Protein AF-A0A1U7W7D9-F1 (afdb_monomer_lite)

Structure (mmCIF, N/CA/C/O backbone):
data_AF-A0A1U7W7D9-F1
#
_entry.id   AF-A0A1U7W7D9-F1
#
loop_
_atom_site.group_PDB
_atom_site.id
_atom_site.type_symbol
_atom_site.label_atom_id
_atom_site.label_alt_id
_atom_site.label_comp_id
_atom_site.label_asym_id
_atom_site.label_entity_id
_atom_site.label_seq_id
_atom_site.pdbx_PDB_ins_code
_atom_site.Cartn_x
_atom_site.Cartn_y
_atom_site.Cartn_z
_atom_site.occupancy
_atom_site.B_iso_or_equiv
_atom_site.auth_seq_id
_atom_site.auth_comp_id
_atom_site.auth_asym_id
_atom_site.auth_atom_id
_atom_site.pdbx_PDB_model_num
ATOM 1 N N . MET A 1 1 ? -18.576 3.448 -9.626 1.00 42.53 1 MET A N 1
ATOM 2 C CA . MET A 1 1 ? -18.868 4.675 -8.847 1.00 42.53 1 MET A CA 1
ATOM 3 C C . MET A 1 1 ? -19.593 4.386 -7.529 1.00 42.53 1 MET A C 1
ATOM 5 O O . MET A 1 1 ? -19.191 4.972 -6.536 1.00 42.53 1 MET A O 1
ATOM 9 N N . GLN A 1 2 ? -20.548 3.443 -7.466 1.00 47.72 2 GLN A N 1
ATOM 10 C CA . GLN A 1 2 ? -21.276 3.081 -6.229 1.00 47.72 2 GLN A CA 1
ATOM 11 C C . GLN A 1 2 ? -20.383 2.668 -5.037 1.00 47.72 2 GLN A C 1
ATOM 13 O O . GLN A 1 2 ? -20.645 3.057 -3.903 1.00 47.72 2 GLN A O 1
ATOM 18 N N . ASN A 1 3 ? -19.287 1.940 -5.295 1.00 58.59 3 ASN A N 1
ATOM 19 C CA . ASN A 1 3 ? -18.393 1.440 -4.240 1.00 58.59 3 ASN A CA 1
ATOM 20 C C . ASN A 1 3 ? -17.726 2.547 -3.411 1.00 58.59 3 ASN A C 1
ATOM 22 O O . ASN A 1 3 ? -17.562 2.377 -2.210 1.00 58.59 3 ASN A O 1
ATOM 26 N N . LEU A 1 4 ? -17.363 3.683 -4.019 1.00 58.16 4 LEU A N 1
ATOM 27 C CA . LEU A 1 4 ? -16.705 4.771 -3.289 1.00 58.16 4 LEU A CA 1
ATOM 28 C C . LEU A 1 4 ? -17.681 5.460 -2.330 1.00 58.16 4 LEU A C 1
ATOM 30 O O . LEU A 1 4 ? -17.328 5.710 -1.186 1.00 58.16 4 LEU A O 1
ATOM 34 N N . TYR A 1 5 ? -18.911 5.725 -2.780 1.00 60.09 5 TYR A N 1
ATOM 35 C CA . TYR A 1 5 ? -19.933 6.377 -1.960 1.00 60.09 5 TYR A CA 1
ATOM 36 C C . TYR A 1 5 ? -20.383 5.489 -0.793 1.00 60.09 5 TYR A C 1
ATOM 38 O O . TYR A 1 5 ? -20.482 5.960 0.336 1.00 60.09 5 TYR A O 1
ATOM 46 N N . ASN A 1 6 ? -20.553 4.185 -1.034 1.00 62.88 6 ASN A N 1
ATOM 47 C CA . ASN A 1 6 ? -20.847 3.222 0.028 1.00 62.88 6 ASN A CA 1
ATOM 48 C C . ASN A 1 6 ? -19.711 3.144 1.058 1.00 62.88 6 ASN A C 1
ATOM 50 O O . ASN A 1 6 ? -19.979 3.024 2.247 1.00 62.88 6 ASN A O 1
ATOM 54 N N . MET A 1 7 ? -18.452 3.263 0.625 1.00 63.62 7 MET A N 1
ATOM 55 C CA . MET A 1 7 ? -17.310 3.288 1.541 1.00 63.62 7 MET A CA 1
ATOM 56 C C . MET A 1 7 ? -17.116 4.617 2.260 1.00 63.62 7 MET A C 1
ATOM 58 O O . MET A 1 7 ? -16.634 4.604 3.384 1.00 63.62 7 MET A O 1
ATOM 62 N N . LEU A 1 8 ? -17.501 5.746 1.660 1.00 65.50 8 LEU A N 1
ATOM 63 C CA . LEU A 1 8 ? -17.556 7.030 2.363 1.00 65.50 8 LEU A CA 1
ATOM 64 C C . LEU A 1 8 ? -18.658 7.014 3.430 1.00 65.50 8 LEU A C 1
ATOM 66 O O . LEU A 1 8 ? -18.406 7.402 4.561 1.00 65.50 8 LEU A O 1
ATOM 70 N N . LYS A 1 9 ? -19.831 6.448 3.137 1.00 64.62 9 LYS A N 1
ATOM 71 C CA . LYS A 1 9 ? -20.862 6.227 4.162 1.00 64.62 9 LYS A CA 1
ATOM 72 C C . LYS A 1 9 ? -20.414 5.251 5.250 1.00 64.62 9 LYS A C 1
ATOM 74 O O . LYS A 1 9 ? -20.585 5.533 6.426 1.00 64.62 9 LYS A O 1
ATOM 79 N N . ALA A 1 10 ? -19.766 4.144 4.883 1.00 62.69 10 ALA A N 1
ATOM 80 C CA . ALA A 1 10 ? -19.150 3.244 5.860 1.00 62.69 10 ALA A CA 1
ATOM 81 C C . ALA A 1 10 ? -18.011 3.926 6.644 1.00 62.69 10 ALA A C 1
ATOM 83 O O . ALA A 1 10 ? -17.723 3.549 7.771 1.00 62.69 10 ALA A O 1
ATOM 84 N N . SER A 1 11 ? -17.377 4.958 6.077 1.00 63.88 11 SER A N 1
ATOM 85 C CA . SER A 1 11 ? -16.353 5.752 6.759 1.00 63.88 11 SER A CA 1
ATOM 86 C C . SER A 1 11 ? -16.884 6.759 7.760 1.00 63.88 11 SER A C 1
ATOM 88 O O . SER A 1 11 ? -16.094 7.286 8.538 1.00 63.88 11 SER A O 1
ATOM 90 N N . GLU A 1 12 ? -18.181 7.043 7.724 1.00 69.06 12 GLU A N 1
ATOM 91 C CA . GLU A 1 12 ? -18.879 7.842 8.731 1.00 69.06 12 GLU A CA 1
ATOM 92 C C . GLU A 1 12 ? -19.364 6.959 9.890 1.00 69.06 12 GLU A C 1
ATOM 94 O O . GLU A 1 12 ? -19.770 7.482 10.922 1.00 69.06 12 GLU A O 1
ATOM 99 N N . GLN A 1 13 ? -19.278 5.628 9.757 1.00 77.38 13 GLN A N 1
ATOM 100 C CA . GLN A 1 13 ? -19.602 4.707 10.837 1.00 77.38 13 GLN A CA 1
ATOM 101 C C . GLN A 1 13 ? -18.585 4.852 11.973 1.00 77.38 13 GLN A C 1
ATOM 103 O O . GLN A 1 13 ? -17.369 4.728 11.772 1.00 77.38 13 GLN A O 1
ATOM 108 N N . GLU A 1 14 ? -19.104 5.107 13.171 1.00 83.94 14 GLU A N 1
ATOM 109 C CA . GLU A 1 14 ? -18.317 5.133 14.397 1.00 83.94 14 GLU A CA 1
ATOM 110 C C . GLU A 1 14 ? -17.575 3.807 14.589 1.00 83.94 14 GLU A C 1
ATOM 112 O O . GLU A 1 14 ? -18.055 2.737 14.208 1.00 83.94 14 GLU A O 1
ATOM 117 N N . ILE A 1 15 ? -16.384 3.873 15.182 1.00 86.56 15 ILE A N 1
ATOM 118 C CA . ILE A 1 15 ? -15.591 2.671 15.469 1.00 86.56 15 ILE A CA 1
ATOM 119 C C . ILE A 1 15 ? -16.288 1.725 16.466 1.00 86.56 15 ILE A C 1
ATOM 121 O O . ILE A 1 15 ? -16.042 0.524 16.428 1.00 86.56 15 ILE A O 1
ATOM 125 N N . TRP A 1 16 ? -17.166 2.253 17.316 1.00 86.94 16 TRP A N 1
ATOM 126 C CA . TRP A 1 16 ? -18.144 1.522 18.122 1.00 86.94 16 TRP A CA 1
ATOM 127 C C . TRP A 1 16 ? -19.306 2.482 18.452 1.00 86.94 16 TRP A C 1
ATOM 129 O O . TRP A 1 16 ? -19.087 3.700 18.428 1.00 86.94 16 TRP A O 1
ATOM 139 N N . PRO A 1 17 ? -20.521 1.985 18.746 1.00 83.19 17 PRO A N 1
ATOM 140 C CA . PRO A 1 17 ? -21.680 2.826 19.041 1.00 83.19 17 PRO A CA 1
ATOM 141 C C . PRO A 1 17 ? -21.480 3.705 20.283 1.00 83.19 17 PRO A C 1
ATOM 143 O O . PRO A 1 17 ? -21.149 3.209 21.360 1.00 83.19 17 PRO A O 1
ATOM 146 N N . GLY A 1 18 ? -21.734 5.009 20.162 1.00 81.50 18 GLY A N 1
ATOM 147 C CA . GLY A 1 18 ? -21.686 5.930 21.303 1.00 81.50 18 GLY A CA 1
ATOM 148 C C . GLY A 1 18 ? -20.267 6.349 21.678 1.00 81.50 18 GLY A C 1
ATOM 149 O O . GLY A 1 18 ? -20.000 6.678 22.836 1.00 81.50 18 GLY A O 1
ATOM 150 N N . ASN A 1 19 ? -19.345 6.336 20.713 1.00 82.06 19 ASN A N 1
ATOM 151 C CA . ASN A 1 19 ? -17.994 6.841 20.912 1.00 82.06 19 ASN A CA 1
ATOM 152 C C . ASN A 1 19 ? -18.029 8.331 21.325 1.00 82.06 19 ASN A C 1
ATOM 154 O O . ASN A 1 19 ? -18.445 9.164 20.517 1.00 82.06 19 ASN A O 1
ATOM 158 N N . PRO A 1 20 ? -17.512 8.711 22.514 1.00 78.69 20 PRO A N 1
ATOM 159 C CA . PRO A 1 20 ? -17.544 10.096 23.000 1.00 78.69 20 PRO A CA 1
ATOM 160 C C . PRO A 1 20 ? -16.877 11.111 22.064 1.00 78.69 20 PRO A C 1
ATOM 162 O O . PRO A 1 20 ? -17.213 12.293 22.077 1.00 78.69 20 PRO A O 1
ATOM 165 N N . HIS A 1 21 ? -15.913 10.657 21.261 1.00 80.75 21 HIS A N 1
ATOM 166 C CA . HIS A 1 21 ? -15.138 11.495 20.348 1.00 80.75 21 HIS A CA 1
ATOM 167 C C . HIS A 1 21 ? -15.595 11.384 18.887 1.00 80.75 21 HIS A C 1
ATOM 169 O O . HIS A 1 21 ? -14.984 12.011 18.020 1.00 80.75 21 HIS A O 1
ATOM 175 N N . GLY A 1 22 ? -16.625 10.578 18.595 1.00 81.25 22 GLY A N 1
ATOM 176 C CA . GLY A 1 22 ? -17.171 10.410 17.244 1.00 81.25 22 GLY A CA 1
ATOM 177 C C . GLY A 1 22 ? -16.138 9.938 16.216 1.00 81.25 22 GLY A C 1
ATOM 178 O O . GLY A 1 22 ? -16.220 10.285 15.038 1.00 81.25 22 GLY A O 1
ATOM 179 N N . HIS A 1 23 ? -15.102 9.203 16.640 1.00 84.81 23 HIS A N 1
ATOM 180 C CA . HIS A 1 23 ? -14.119 8.686 15.697 1.00 84.81 23 HIS A CA 1
ATOM 181 C C . HIS A 1 23 ? -14.739 7.576 14.855 1.00 84.81 23 HIS A C 1
ATOM 183 O O . HIS A 1 23 ? -15.315 6.624 15.377 1.00 84.81 23 HIS A O 1
ATOM 189 N N . SER A 1 24 ? -14.566 7.677 13.542 1.00 87.75 24 SER A N 1
ATOM 190 C CA . SER A 1 24 ? -14.889 6.588 12.635 1.00 87.75 24 SER A CA 1
ATOM 191 C C . SER A 1 24 ? -13.731 5.612 12.478 1.00 87.75 24 SER A C 1
ATOM 193 O O . SER A 1 24 ? -12.568 5.954 12.736 1.00 87.75 24 SER A O 1
ATOM 195 N N . GLN A 1 25 ? -14.030 4.409 11.982 1.00 86.56 25 GLN A N 1
ATOM 196 C CA . GLN A 1 25 ? -13.019 3.386 11.695 1.00 86.56 25 GLN A CA 1
ATOM 197 C C . GLN A 1 25 ? -11.887 3.942 10.814 1.00 86.56 25 GLN A C 1
ATOM 199 O O . GLN A 1 25 ? -10.709 3.783 11.131 1.00 86.56 25 GLN A O 1
ATOM 204 N N . LEU A 1 26 ? -12.221 4.665 9.738 1.00 84.56 26 LEU A N 1
ATOM 205 C CA . LEU A 1 26 ? -11.208 5.221 8.836 1.00 84.56 26 LEU A CA 1
ATOM 206 C C . LEU A 1 26 ? -10.372 6.328 9.470 1.00 84.56 26 LEU A C 1
ATOM 208 O O . LEU A 1 26 ? -9.186 6.414 9.159 1.00 84.56 26 LEU A O 1
ATOM 212 N N . SER A 1 27 ? -10.950 7.157 10.343 1.00 86.50 27 SER A N 1
ATOM 213 C CA . SER A 1 27 ? -10.197 8.198 11.052 1.00 86.50 27 SER A CA 1
ATOM 214 C C . SER A 1 27 ? -9.091 7.581 11.909 1.00 86.50 27 SER A C 1
ATOM 216 O O . SER A 1 27 ? -7.940 8.021 11.858 1.00 86.50 27 SER A O 1
ATOM 218 N N . VAL A 1 28 ? -9.413 6.519 12.652 1.00 89.06 28 VAL A N 1
ATOM 219 C CA . VAL A 1 28 ? -8.438 5.802 13.488 1.00 89.06 28 VAL A CA 1
ATOM 220 C C . VAL A 1 28 ? -7.383 5.118 12.621 1.00 89.06 28 VAL A C 1
ATOM 222 O O . VAL A 1 28 ? -6.187 5.310 12.844 1.00 89.06 28 VAL A O 1
ATOM 225 N N . VAL A 1 29 ? -7.801 4.395 11.576 1.00 89.38 29 VAL A N 1
ATOM 226 C CA . VAL A 1 29 ? -6.873 3.708 10.664 1.00 89.38 29 VAL A CA 1
ATOM 227 C C . VAL A 1 29 ? -5.924 4.698 9.982 1.00 89.38 29 VAL A C 1
ATOM 229 O O . VAL A 1 29 ? -4.725 4.438 9.900 1.00 89.38 29 VAL A O 1
ATOM 232 N N . ALA A 1 30 ? -6.427 5.839 9.505 1.00 88.50 30 ALA A N 1
ATOM 233 C CA . ALA A 1 30 ? -5.613 6.868 8.863 1.00 88.50 30 ALA A CA 1
ATOM 234 C C . ALA A 1 30 ? -4.552 7.427 9.821 1.00 88.50 30 ALA A C 1
ATOM 236 O O . ALA A 1 30 ? -3.388 7.543 9.441 1.00 88.50 30 ALA A O 1
ATOM 237 N N . ARG A 1 31 ? -4.923 7.699 11.079 1.00 89.50 31 ARG A N 1
ATOM 238 C CA . ARG A 1 31 ? -3.972 8.137 12.113 1.00 89.50 31 ARG A CA 1
ATOM 239 C C . ARG A 1 31 ? -2.910 7.077 12.396 1.00 89.50 31 ARG A C 1
ATOM 241 O O . ARG A 1 31 ? -1.728 7.402 12.396 1.00 89.50 31 ARG A O 1
ATOM 248 N N . LEU A 1 32 ? -3.300 5.813 12.562 1.00 91.50 32 LEU A N 1
ATOM 249 C CA . LEU A 1 32 ? -2.353 4.713 12.779 1.00 91.50 32 LEU A CA 1
ATOM 250 C C . LEU A 1 32 ? -1.389 4.530 11.600 1.00 91.50 32 LEU A C 1
ATOM 252 O O . LEU A 1 32 ? -0.207 4.258 11.800 1.00 91.50 32 LEU A O 1
ATOM 256 N N . LEU A 1 33 ? -1.876 4.680 10.367 1.00 91.38 33 LEU A N 1
ATOM 257 C CA . LEU A 1 33 ? -1.037 4.621 9.170 1.00 91.38 33 LEU A CA 1
ATOM 258 C C . LEU A 1 33 ? -0.050 5.784 9.090 1.00 91.38 33 LEU A C 1
ATOM 260 O O . LEU A 1 33 ? 1.101 5.555 8.717 1.00 91.38 33 LEU A O 1
ATOM 264 N N . ASN A 1 34 ? -0.472 6.992 9.466 1.00 90.88 34 ASN A N 1
ATOM 265 C CA . ASN A 1 34 ? 0.415 8.151 9.544 1.00 90.88 34 ASN A CA 1
ATOM 266 C C . ASN A 1 34 ? 1.509 7.925 10.590 1.00 90.88 34 ASN A C 1
ATOM 268 O O . ASN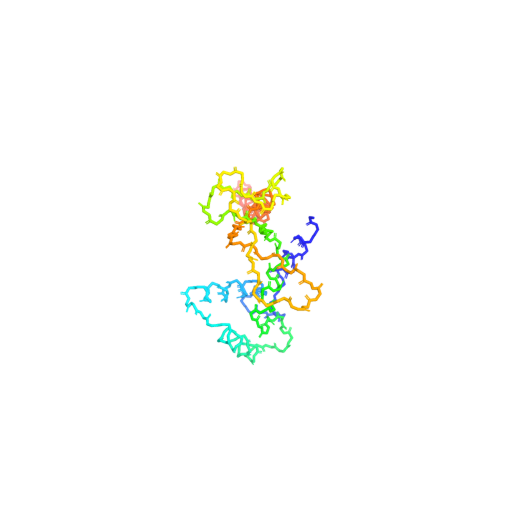 A 1 34 ? 2.682 8.026 10.252 1.00 90.88 34 ASN A O 1
ATOM 272 N N . LEU A 1 35 ? 1.151 7.488 11.802 1.00 92.38 35 LEU A N 1
ATOM 273 C CA . LEU A 1 35 ? 2.121 7.161 12.854 1.00 92.38 35 LEU A CA 1
ATOM 274 C C . LEU A 1 35 ? 3.106 6.077 12.408 1.00 92.38 35 LEU A C 1
ATOM 276 O O . LEU A 1 35 ? 4.313 6.211 12.598 1.00 92.38 35 LEU A O 1
ATOM 280 N N . LYS A 1 36 ? 2.616 5.020 11.749 1.00 92.25 36 LYS A N 1
ATOM 281 C CA . LYS A 1 36 ? 3.480 3.984 11.172 1.00 92.25 36 LYS A CA 1
ATOM 282 C C . LYS A 1 36 ? 4.463 4.557 10.153 1.00 92.25 36 LYS A C 1
ATOM 284 O O . LYS A 1 36 ? 5.602 4.095 10.105 1.00 92.25 36 LYS A O 1
ATOM 289 N N . ALA A 1 37 ? 4.023 5.489 9.310 1.00 91.31 37 ALA A N 1
ATOM 290 C CA . ALA A 1 37 ? 4.853 6.091 8.274 1.00 91.31 37 ALA A CA 1
ATOM 291 C C . ALA A 1 37 ? 5.890 7.063 8.856 1.00 91.31 37 ALA A C 1
ATOM 293 O O . ALA A 1 37 ? 7.050 6.997 8.457 1.00 91.31 37 ALA A O 1
ATOM 294 N N . GLU A 1 38 ? 5.485 7.906 9.807 1.00 94.06 38 GLU A N 1
ATOM 295 C CA . GLU A 1 38 ? 6.329 8.909 10.470 1.00 94.06 38 GLU A CA 1
ATOM 296 C C . GLU A 1 38 ? 7.377 8.277 11.388 1.00 94.06 38 GLU A C 1
ATOM 298 O O . GLU A 1 38 ? 8.526 8.709 11.408 1.00 94.06 38 GLU A O 1
ATOM 303 N N . HIS A 1 39 ? 7.005 7.225 12.116 1.00 92.56 39 HIS A N 1
ATOM 304 C CA . HIS A 1 39 ? 7.877 6.570 13.095 1.00 92.56 39 HIS A CA 1
ATOM 305 C C . HIS A 1 39 ? 8.440 5.228 12.621 1.00 92.56 39 HIS A C 1
ATOM 307 O O . HIS A 1 39 ? 9.077 4.516 13.393 1.00 92.56 39 HIS A O 1
ATOM 313 N N . HIS A 1 40 ? 8.201 4.861 11.360 1.00 90.81 40 HIS A N 1
ATOM 314 C CA . HIS A 1 40 ? 8.715 3.637 10.739 1.00 90.81 40 HIS A CA 1
ATOM 315 C C . HIS A 1 40 ? 8.440 2.356 11.544 1.00 90.81 40 HIS A C 1
ATOM 317 O O . HIS A 1 40 ? 9.299 1.477 11.640 1.00 90.81 40 HIS A O 1
ATOM 323 N N . PHE A 1 41 ? 7.236 2.219 12.111 1.00 88.69 41 PHE A N 1
ATOM 324 C CA . PHE A 1 41 ? 6.887 1.020 12.875 1.00 88.69 41 PHE A CA 1
ATOM 325 C C . PHE A 1 41 ? 7.080 -0.238 12.030 1.00 88.69 41 PHE A C 1
ATOM 327 O O . PHE A 1 41 ? 6.694 -0.285 10.853 1.00 88.69 41 PHE A O 1
ATOM 334 N N . SER A 1 42 ? 7.593 -1.298 12.652 1.00 93.94 42 SER A N 1
ATOM 335 C CA . SER A 1 42 ? 7.545 -2.628 12.051 1.00 93.94 42 SER A CA 1
ATOM 336 C C . SER A 1 42 ? 6.083 -3.056 11.848 1.00 93.94 42 SER A C 1
ATOM 338 O O . SER A 1 42 ? 5.158 -2.494 12.438 1.00 93.94 42 SER A O 1
ATOM 340 N N . GLU A 1 43 ? 5.823 -3.998 10.937 1.00 93.88 43 GLU A N 1
ATOM 341 C CA . GLU A 1 43 ? 4.469 -4.569 10.815 1.00 93.88 43 GLU A CA 1
ATOM 342 C C . GLU A 1 43 ? 4.066 -5.277 12.119 1.00 93.88 43 GLU A C 1
ATOM 344 O O . GLU A 1 43 ? 2.968 -5.049 12.603 1.00 93.88 43 GLU A O 1
ATOM 349 N N . LYS A 1 44 ? 5.008 -5.978 12.768 1.00 94.50 44 LYS A N 1
ATOM 350 C CA . LYS A 1 44 ? 4.793 -6.631 14.065 1.00 94.50 44 LYS A CA 1
ATOM 351 C C . LYS A 1 44 ? 4.328 -5.664 15.163 1.00 94.50 44 LYS A C 1
ATOM 353 O O . LYS A 1 44 ? 3.313 -5.920 15.793 1.00 94.50 44 LYS A O 1
ATOM 358 N N . LEU A 1 45 ? 5.026 -4.539 15.352 1.00 93.56 45 LEU A N 1
ATOM 359 C CA . LEU A 1 45 ? 4.638 -3.542 16.359 1.00 93.56 45 LEU A CA 1
ATOM 360 C C . LEU A 1 45 ? 3.260 -2.943 16.056 1.00 93.56 45 LEU A C 1
ATOM 362 O O . LEU A 1 45 ? 2.488 -2.662 16.962 1.00 93.56 45 LEU A O 1
ATOM 366 N N . TYR A 1 46 ? 2.948 -2.734 14.775 1.00 94.88 46 TYR A N 1
ATOM 367 C CA . TYR A 1 46 ? 1.637 -2.234 14.376 1.00 94.88 46 TYR A CA 1
ATOM 368 C C . TYR A 1 46 ? 0.519 -3.210 14.764 1.00 94.88 46 TYR A C 1
ATOM 370 O O . TYR A 1 46 ? -0.510 -2.776 15.274 1.00 94.88 46 TYR A O 1
ATOM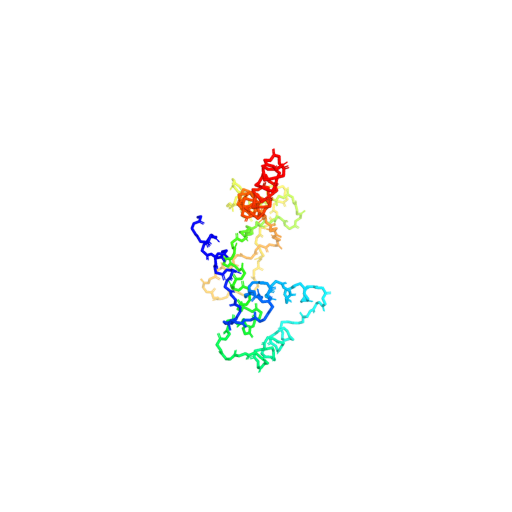 378 N N . ASP A 1 47 ? 0.727 -4.507 14.535 1.00 95.19 47 ASP A N 1
ATOM 379 C CA . ASP A 1 47 ? -0.241 -5.552 14.877 1.00 95.19 47 ASP A CA 1
ATOM 380 C C . ASP A 1 47 ? -0.421 -5.656 16.402 1.00 95.19 47 ASP A C 1
ATOM 382 O O . ASP A 1 47 ? -1.551 -5.658 16.886 1.00 95.19 47 ASP A O 1
ATOM 386 N N . GLU A 1 48 ? 0.676 -5.630 17.166 1.00 94.38 48 GLU A N 1
ATOM 387 C CA . GLU A 1 48 ? 0.649 -5.613 18.638 1.00 94.38 48 GLU A CA 1
ATOM 388 C C . GLU A 1 48 ? -0.095 -4.383 19.185 1.00 94.38 48 GLU A C 1
ATOM 390 O O . GLU A 1 48 ? -0.916 -4.504 20.093 1.00 94.38 48 GLU A O 1
ATOM 395 N N . LEU A 1 49 ? 0.118 -3.200 18.599 1.00 93.25 49 LEU A N 1
ATOM 396 C CA . LEU A 1 49 ? -0.620 -1.987 18.965 1.00 93.25 49 LEU A CA 1
ATOM 397 C C . LEU A 1 49 ? -2.116 -2.101 18.655 1.00 93.25 49 LEU A C 1
ATOM 399 O O . LEU A 1 49 ? -2.935 -1.640 19.446 1.00 93.25 49 LEU A O 1
ATOM 403 N N . CYS A 1 50 ? -2.489 -2.696 17.521 1.00 92.56 50 CYS A N 1
ATOM 404 C CA . CYS A 1 50 ? -3.897 -2.892 17.172 1.00 92.56 50 CYS A CA 1
ATOM 405 C C . CYS A 1 50 ? -4.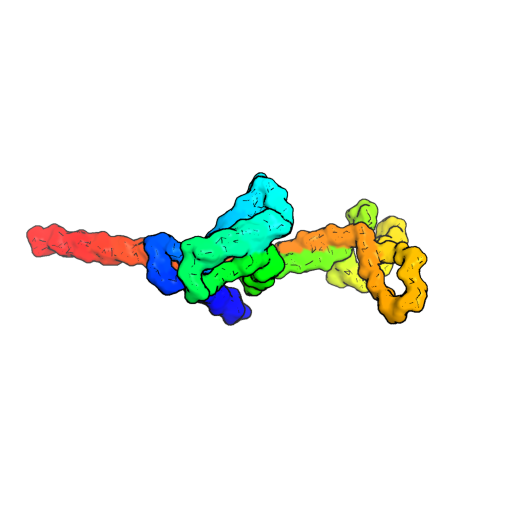593 -3.828 18.164 1.00 92.56 50 CYS A C 1
ATOM 407 O O . CYS A 1 50 ? -5.709 -3.535 18.594 1.00 92.56 50 CYS A O 1
ATOM 409 N N . GLN A 1 51 ? -3.923 -4.909 18.568 1.00 92.00 51 GLN A N 1
ATOM 410 C CA . GLN A 1 51 ? -4.423 -5.838 19.583 1.00 92.00 51 GLN A CA 1
ATOM 411 C C . GLN A 1 51 ? -4.577 -5.144 20.938 1.00 92.00 51 GLN A C 1
ATOM 413 O O . GLN A 1 51 ? -5.666 -5.166 21.504 1.00 92.00 51 GLN A O 1
ATOM 418 N N . PHE A 1 52 ? -3.547 -4.425 21.392 1.00 92.62 52 PHE A N 1
ATOM 419 C CA . PHE A 1 52 ? -3.593 -3.683 22.652 1.00 92.62 52 PHE A CA 1
ATOM 420 C C . PHE A 1 52 ? -4.716 -2.637 22.682 1.00 92.62 52 PHE A C 1
ATOM 422 O O . PHE A 1 52 ? -5.462 -2.551 23.650 1.00 92.62 52 PHE A O 1
ATOM 429 N N . ILE A 1 53 ? -4.895 -1.861 21.608 1.00 90.44 53 ILE A N 1
ATOM 430 C CA . ILE A 1 53 ? -5.997 -0.889 21.529 1.00 90.44 53 ILE A CA 1
ATOM 431 C C . ILE A 1 53 ? -7.353 -1.602 21.545 1.00 90.44 53 ILE A C 1
ATOM 433 O O . ILE A 1 53 ? -8.283 -1.101 22.172 1.00 90.44 53 ILE A O 1
ATOM 437 N N . SER A 1 54 ? -7.467 -2.760 20.890 1.00 88.69 54 SER A N 1
ATOM 438 C CA . SER A 1 54 ? -8.708 -3.544 20.849 1.00 88.69 54 SER A CA 1
ATOM 439 C C . SER A 1 54 ? -9.114 -4.081 22.225 1.00 88.69 54 SER A C 1
ATOM 441 O O . SER A 1 54 ? -10.304 -4.227 22.478 1.00 88.69 54 SER A O 1
ATOM 443 N N . GLU A 1 55 ? -8.157 -4.326 23.125 1.00 89.56 55 GLU A N 1
ATOM 444 C CA . GLU A 1 55 ? -8.417 -4.711 24.522 1.00 89.56 55 GLU A CA 1
ATOM 445 C C . GLU A 1 55 ? -8.923 -3.543 25.386 1.00 89.56 55 GLU A C 1
ATOM 447 O O . GLU A 1 55 ? -9.613 -3.762 26.380 1.00 89.56 55 GLU A O 1
ATOM 452 N N . LEU A 1 56 ? -8.591 -2.299 25.022 1.00 89.25 56 LEU A N 1
ATOM 453 C CA . LEU A 1 56 ? -8.980 -1.099 25.774 1.00 89.25 56 LEU A CA 1
ATOM 454 C C . LEU A 1 56 ? -10.366 -0.561 25.398 1.00 89.25 56 LEU A C 1
ATOM 456 O O . LEU A 1 56 ? -10.927 0.251 26.135 1.00 89.25 56 LEU A O 1
ATOM 460 N N . ILE A 1 57 ? -10.896 -0.958 24.242 1.00 88.81 57 ILE A N 1
ATOM 461 C CA . ILE A 1 57 ? -12.176 -0.479 23.709 1.00 88.81 57 ILE A CA 1
ATOM 462 C C . ILE A 1 57 ? -13.269 -1.556 23.839 1.00 88.81 57 ILE A C 1
ATOM 464 O O . ILE A 1 57 ? -12.957 -2.734 24.012 1.00 88.81 57 ILE A O 1
ATOM 468 N N . PRO A 1 58 ? -14.561 -1.181 23.767 1.00 89.50 58 PRO A N 1
ATOM 469 C CA . PRO A 1 58 ? -15.675 -2.128 23.868 1.00 89.50 58 PRO A CA 1
ATOM 470 C C . PRO A 1 58 ? -15.601 -3.272 22.847 1.00 89.50 58 PRO A C 1
ATOM 472 O O . PRO A 1 58 ? -15.090 -3.094 21.744 1.00 89.50 58 PRO A O 1
ATOM 475 N N . SER A 1 59 ? -16.138 -4.449 23.183 1.00 83.69 59 SER A N 1
ATOM 476 C CA . SER A 1 59 ? -16.043 -5.659 22.346 1.00 83.69 59 SER A CA 1
ATOM 477 C C . SER A 1 59 ? -16.840 -5.601 21.036 1.00 83.69 59 SER A C 1
ATOM 479 O O . SER A 1 59 ? -16.581 -6.396 20.136 1.00 83.69 59 SER A O 1
ATOM 481 N N . ASP A 1 60 ? -17.777 -4.665 20.898 1.00 84.62 60 ASP A N 1
ATOM 482 C CA . ASP A 1 60 ? -18.586 -4.420 19.697 1.00 84.62 60 ASP A CA 1
ATOM 483 C C . ASP A 1 60 ? -17.922 -3.451 18.698 1.00 84.62 60 ASP A C 1
ATOM 485 O O . ASP A 1 60 ? -18.574 -2.912 17.800 1.00 84.62 60 ASP A O 1
ATOM 489 N N . ASN A 1 61 ? -16.612 -3.236 18.831 1.00 87.94 61 ASN A N 1
ATOM 490 C CA . ASN A 1 61 ? -15.849 -2.365 17.951 1.00 87.94 61 ASN A CA 1
ATOM 491 C C . ASN A 1 61 ? -15.538 -2.999 16.580 1.00 87.94 61 ASN A C 1
ATOM 493 O O . ASN A 1 61 ? -15.478 -4.216 16.411 1.00 87.94 61 ASN A O 1
ATOM 497 N N . ILE A 1 62 ? -15.268 -2.141 15.597 1.00 87.81 62 ILE A N 1
ATOM 498 C CA . ILE A 1 62 ? -14.839 -2.524 14.243 1.00 87.81 62 ILE A CA 1
ATOM 499 C C . ILE A 1 62 ? -13.358 -2.201 13.981 1.00 87.81 62 ILE A C 1
ATOM 501 O O . ILE A 1 62 ? -12.973 -1.904 12.849 1.00 87.81 62 ILE A O 1
ATOM 505 N N . MET A 1 63 ? -12.498 -2.207 14.997 1.00 87.50 63 MET A N 1
ATOM 506 C CA . MET A 1 63 ? -11.064 -1.939 14.837 1.00 87.50 63 MET A CA 1
ATOM 507 C C . MET A 1 63 ? -10.389 -3.026 13.975 1.00 87.50 63 MET A C 1
ATOM 509 O O . MET A 1 63 ? -10.684 -4.211 14.133 1.00 87.50 63 MET A O 1
ATOM 513 N N . PRO A 1 64 ? -9.477 -2.675 13.048 1.00 88.06 64 PRO A N 1
ATOM 514 C CA . PRO A 1 64 ? -8.651 -3.674 12.381 1.00 88.06 64 PRO A CA 1
ATOM 515 C C . PRO A 1 64 ? -7.687 -4.333 13.370 1.00 88.06 64 PRO A C 1
ATOM 517 O O . PRO A 1 64 ? -7.041 -3.658 14.163 1.00 88.06 64 PRO A O 1
ATOM 520 N N . ASP A 1 65 ? -7.525 -5.643 13.238 1.00 89.31 65 ASP A N 1
ATOM 521 C CA . ASP A 1 65 ? -6.646 -6.477 14.066 1.00 89.31 65 ASP A CA 1
ATOM 522 C C . ASP A 1 65 ? -5.163 -6.430 13.658 1.00 89.31 65 ASP A C 1
ATOM 524 O O . ASP A 1 65 ? -4.287 -6.851 14.410 1.00 89.31 65 ASP A O 1
ATOM 528 N N . SER A 1 66 ? -4.877 -5.965 12.441 1.00 92.50 66 SER A N 1
ATOM 529 C CA . SER A 1 66 ? -3.557 -6.067 11.827 1.00 92.50 66 SER A CA 1
ATOM 530 C C . SER A 1 66 ? -3.336 -5.042 10.720 1.00 92.50 66 SER A C 1
ATOM 532 O O . SER A 1 66 ? -4.265 -4.507 10.100 1.00 92.50 66 SER A O 1
ATOM 534 N N . PHE A 1 67 ? -2.072 -4.834 10.365 1.00 92.19 67 PHE A N 1
ATOM 535 C CA . PHE A 1 67 ? -1.663 -4.017 9.234 1.00 92.19 67 PHE A CA 1
ATOM 536 C C . PHE A 1 67 ? -2.192 -4.565 7.908 1.00 92.19 67 PHE A C 1
ATOM 538 O O . PHE A 1 67 ? -2.496 -3.798 6.988 1.00 92.19 67 PHE A O 1
ATOM 545 N N . TYR A 1 68 ? -2.326 -5.887 7.794 1.00 90.06 68 TYR A N 1
ATOM 546 C CA . TYR A 1 68 ? -2.917 -6.518 6.621 1.00 90.06 68 TYR A CA 1
ATOM 547 C C . TYR A 1 68 ? -4.402 -6.164 6.481 1.00 90.06 68 TYR A C 1
ATOM 549 O O . TYR A 1 68 ? -4.819 -5.717 5.406 1.00 90.06 68 TYR A O 1
ATOM 557 N N . SER A 1 69 ? -5.181 -6.296 7.556 1.00 88.31 69 SER A N 1
ATOM 558 C CA . SER A 1 69 ? -6.600 -5.921 7.588 1.00 88.31 69 SER A CA 1
ATOM 559 C C . SER A 1 69 ? -6.790 -4.432 7.317 1.00 88.31 69 SER A C 1
ATOM 561 O O . SER A 1 69 ? -7.595 -4.062 6.459 1.00 88.31 69 SER A O 1
ATOM 563 N N . THR A 1 70 ? -5.954 -3.579 7.912 1.00 89.50 70 THR A N 1
ATOM 564 C CA . THR A 1 70 ? -5.881 -2.147 7.593 1.00 89.50 70 THR A CA 1
ATOM 565 C C . THR A 1 70 ? -5.612 -1.902 6.104 1.00 89.50 70 THR A C 1
ATOM 567 O O . THR A 1 70 ? -6.331 -1.141 5.451 1.00 89.50 70 THR A O 1
ATOM 570 N N . LYS A 1 71 ? -4.606 -2.560 5.511 1.00 85.31 71 LYS A N 1
ATOM 571 C CA . LYS A 1 71 ? -4.318 -2.448 4.070 1.00 85.31 71 LYS A CA 1
ATOM 572 C C . LYS A 1 71 ? -5.507 -2.907 3.231 1.00 85.31 71 LYS A C 1
ATOM 574 O O . LYS A 1 71 ? -5.777 -2.303 2.195 1.00 85.31 71 LYS A O 1
ATOM 579 N N . LYS A 1 72 ? -6.207 -3.970 3.631 1.00 83.75 72 LYS A N 1
ATOM 580 C CA . LYS A 1 72 ? -7.388 -4.491 2.928 1.00 83.75 72 LYS A CA 1
ATOM 581 C C . LYS A 1 72 ? -8.540 -3.486 2.962 1.00 83.75 72 LYS A C 1
ATOM 583 O O . LYS A 1 72 ? -9.117 -3.216 1.911 1.00 83.75 72 LYS A O 1
ATOM 588 N N . LEU A 1 73 ? -8.799 -2.881 4.120 1.00 82.00 73 LEU A N 1
ATOM 589 C CA . LEU A 1 73 ? -9.771 -1.799 4.285 1.00 82.00 73 LEU A CA 1
ATOM 590 C C . LEU A 1 73 ? -9.428 -0.610 3.374 1.00 82.00 73 LEU A C 1
ATOM 592 O O . LEU A 1 73 ? -10.254 -0.157 2.583 1.00 82.00 73 LEU A O 1
ATOM 596 N N . MET A 1 74 ? -8.166 -0.177 3.385 1.00 79.38 74 MET A N 1
ATOM 597 C CA . MET A 1 74 ? -7.685 0.940 2.565 1.00 79.38 74 MET A CA 1
ATOM 598 C C . MET A 1 74 ? -7.677 0.645 1.060 1.00 79.38 74 MET A C 1
ATOM 600 O O . MET A 1 74 ? -7.892 1.551 0.256 1.00 79.38 74 MET A O 1
ATOM 604 N N . ARG A 1 75 ? -7.479 -0.613 0.642 1.00 76.12 75 ARG A N 1
ATOM 605 C CA . ARG A 1 75 ? -7.640 -1.021 -0.768 1.00 76.12 75 ARG A CA 1
ATOM 606 C C . ARG A 1 75 ? -9.067 -0.800 -1.253 1.00 76.12 75 ARG A C 1
ATOM 608 O O . ARG A 1 75 ? -9.252 -0.410 -2.404 1.00 76.12 75 ARG A O 1
ATOM 615 N N . GLY A 1 76 ? -10.045 -1.011 -0.375 1.00 70.25 76 GLY A N 1
ATOM 616 C CA . GLY A 1 76 ? -11.447 -0.725 -0.641 1.00 70.25 76 GLY A CA 1
ATOM 617 C C . GLY A 1 76 ? -11.672 0.713 -1.104 1.00 70.25 76 GLY A C 1
ATOM 618 O O . GLY A 1 76 ? -12.395 0.945 -2.073 1.00 70.25 76 GLY A O 1
ATOM 619 N N . LEU A 1 77 ? -10.968 1.669 -0.489 1.00 69.94 77 LEU A N 1
ATOM 620 C CA . LEU A 1 77 ? -11.078 3.091 -0.818 1.00 69.94 77 LEU A CA 1
ATOM 621 C C . LEU A 1 77 ? -10.626 3.435 -2.237 1.00 69.94 77 LEU A C 1
ATOM 623 O O . LEU A 1 77 ? -10.772 4.589 -2.632 1.00 69.94 77 LEU A O 1
ATOM 627 N N . GLY A 1 78 ? -10.106 2.484 -3.017 1.00 61.81 78 GLY A N 1
ATOM 628 C CA . GLY A 1 78 ? -10.026 2.631 -4.464 1.00 61.81 78 GLY A CA 1
ATOM 629 C C . GLY A 1 78 ? -9.153 3.805 -4.890 1.00 61.81 78 GLY A C 1
ATOM 630 O O . GLY A 1 78 ? -9.585 4.658 -5.662 1.00 61.81 78 GLY A O 1
ATOM 631 N N . LEU A 1 79 ? -7.917 3.859 -4.391 1.00 69.00 79 LEU A N 1
ATOM 632 C CA . LEU A 1 79 ? -6.854 4.624 -5.037 1.00 69.00 79 LEU A CA 1
ATOM 633 C C . LEU A 1 79 ? -6.158 3.679 -6.021 1.00 69.00 79 LEU A C 1
ATOM 635 O O . LEU A 1 79 ? -5.179 3.042 -5.630 1.00 69.00 79 LEU A O 1
ATOM 639 N N . PRO A 1 80 ? -6.657 3.519 -7.265 1.00 70.06 80 PRO A N 1
ATOM 640 C CA . PRO A 1 80 ? -6.016 2.630 -8.218 1.00 70.06 80 PRO A CA 1
ATOM 641 C C . PRO A 1 80 ? -4.566 3.070 -8.388 1.00 70.06 80 PRO A C 1
ATOM 643 O O . PRO A 1 80 ? -4.271 4.259 -8.567 1.00 70.06 80 PRO A O 1
ATOM 646 N N . VAL A 1 81 ? -3.667 2.103 -8.268 1.00 81.75 81 VAL A N 1
ATOM 647 C CA . VAL A 1 81 ? -2.254 2.259 -8.583 1.00 81.75 81 VAL A CA 1
ATOM 648 C C . VAL A 1 81 ? -1.970 1.277 -9.698 1.00 81.75 81 VAL A C 1
ATOM 650 O O . VAL A 1 81 ? -2.110 0.066 -9.522 1.00 81.75 81 VAL A O 1
ATOM 653 N N . GLU A 1 82 ? -1.585 1.806 -10.846 1.00 87.00 82 GLU A N 1
ATOM 654 C CA . GLU A 1 82 ? -1.223 1.005 -12.002 1.00 87.00 82 GLU A CA 1
ATOM 655 C C . GLU A 1 82 ? 0.276 0.724 -11.946 1.00 87.00 82 GLU A C 1
ATOM 657 O O . GLU A 1 82 ? 1.094 1.629 -11.777 1.00 87.00 82 GLU A O 1
ATOM 662 N N . LYS A 1 83 ? 0.649 -0.553 -12.019 1.00 91.00 83 LYS A N 1
ATOM 663 C CA . LYS A 1 83 ? 2.054 -0.967 -12.015 1.00 91.00 83 LYS A CA 1
ATOM 664 C C . LYS A 1 83 ? 2.524 -1.053 -13.458 1.00 91.00 83 LYS A C 1
ATOM 666 O O . LYS A 1 83 ? 2.050 -1.906 -14.199 1.00 91.00 83 LYS A O 1
ATOM 671 N N . ILE A 1 84 ? 3.466 -0.196 -13.821 1.00 94.00 84 ILE A N 1
ATOM 672 C CA . ILE A 1 84 ? 4.059 -0.139 -15.155 1.00 94.00 84 ILE A CA 1
ATOM 673 C C . ILE A 1 84 ? 5.452 -0.734 -15.083 1.00 94.00 84 ILE A C 1
ATOM 675 O O . ILE A 1 84 ? 6.248 -0.343 -14.229 1.00 94.00 84 ILE A O 1
ATOM 679 N N . ASP A 1 85 ? 5.773 -1.662 -15.973 1.00 95.31 85 ASP A N 1
ATOM 680 C CA . ASP A 1 85 ? 7.147 -2.134 -16.088 1.00 95.31 85 ASP A CA 1
ATOM 681 C C . ASP A 1 85 ? 8.008 -1.079 -16.792 1.00 95.31 85 ASP A C 1
ATOM 683 O O . ASP A 1 85 ? 7.574 -0.417 -17.734 1.00 95.31 85 ASP A O 1
ATOM 687 N N . CYS A 1 86 ? 9.262 -0.953 -16.372 1.00 96.00 86 CYS A N 1
ATOM 688 C CA . CYS A 1 86 ? 10.228 -0.037 -16.969 1.00 96.00 86 CYS A CA 1
ATOM 689 C C . CYS A 1 86 ? 11.454 -0.807 -17.448 1.00 96.00 86 CYS A C 1
ATOM 691 O O . CYS A 1 86 ? 11.862 -1.807 -16.847 1.00 96.00 86 CYS A O 1
ATOM 693 N N . CYS A 1 87 ? 12.108 -0.297 -18.489 1.00 95.75 87 CYS A N 1
ATOM 694 C CA . CYS A 1 87 ? 13.442 -0.753 -18.849 1.00 95.75 87 CYS A CA 1
ATOM 695 C C . CYS A 1 87 ? 14.399 -0.582 -17.656 1.00 95.75 87 CYS A C 1
ATOM 697 O O . CYS A 1 87 ? 14.350 0.428 -16.948 1.00 95.75 87 CYS A O 1
ATOM 699 N N . LYS A 1 88 ? 15.305 -1.548 -17.451 1.00 95.12 88 LYS A N 1
ATOM 700 C CA . LYS A 1 88 ? 16.327 -1.501 -16.391 1.00 95.12 88 LYS A CA 1
ATOM 701 C C . LYS A 1 88 ? 17.129 -0.195 -16.433 1.00 95.12 88 LYS A C 1
ATOM 703 O O . LYS A 1 88 ? 17.350 0.415 -15.391 1.00 95.12 88 LYS A O 1
ATOM 708 N N . ASN A 1 89 ? 17.486 0.243 -17.641 1.00 95.38 89 ASN A N 1
ATOM 709 C CA . ASN A 1 89 ? 18.268 1.456 -17.886 1.00 95.38 89 ASN A CA 1
ATOM 710 C C . ASN A 1 89 ? 17.402 2.729 -17.948 1.00 95.38 89 ASN A C 1
ATOM 712 O O . ASN A 1 89 ? 17.922 3.804 -18.209 1.00 95.38 89 ASN A O 1
ATOM 716 N N . GLY A 1 90 ? 16.083 2.631 -17.739 1.00 93.56 90 GLY A N 1
ATOM 717 C CA . GLY A 1 90 ? 15.178 3.785 -17.752 1.00 93.56 90 GLY A CA 1
ATOM 718 C C . GLY A 1 90 ? 14.839 4.346 -19.137 1.00 93.56 90 GLY A C 1
ATOM 719 O O . GLY A 1 90 ? 14.185 5.374 -19.208 1.00 93.56 90 GLY A O 1
ATOM 720 N N . CYS A 1 91 ? 15.231 3.679 -20.229 1.00 95.44 91 CYS A N 1
ATOM 721 C CA . CYS A 1 91 ? 15.037 4.198 -21.589 1.00 95.44 91 CYS A CA 1
ATOM 722 C C . CYS A 1 91 ? 13.564 4.304 -22.022 1.00 95.44 91 CYS A C 1
ATOM 724 O O . CYS A 1 91 ? 13.237 5.118 -22.874 1.00 95.44 91 CYS A O 1
ATOM 726 N N . MET A 1 92 ? 12.687 3.444 -21.491 1.00 95.12 92 MET A N 1
ATOM 727 C CA . MET A 1 92 ? 11.256 3.438 -21.809 1.00 95.12 92 MET A CA 1
ATOM 728 C C . MET A 1 92 ? 10.435 2.729 -20.729 1.00 95.12 92 MET A C 1
ATOM 730 O O . MET A 1 92 ? 10.980 1.974 -19.910 1.00 95.12 92 MET A O 1
ATOM 734 N N . ILE A 1 93 ? 9.120 2.927 -20.791 1.00 95.94 93 ILE A N 1
ATOM 735 C CA . ILE A 1 93 ? 8.113 2.182 -20.035 1.00 95.94 93 ILE A CA 1
ATOM 736 C C . ILE A 1 93 ? 7.346 1.237 -20.968 1.00 95.94 93 ILE A C 1
ATOM 738 O O . ILE A 1 93 ? 7.152 1.545 -22.139 1.00 95.94 93 ILE A O 1
ATOM 742 N N . TYR A 1 94 ? 6.922 0.088 -20.451 1.00 95.44 94 TYR A N 1
ATOM 743 C CA . TYR A 1 94 ? 6.135 -0.906 -21.182 1.00 95.44 94 TYR A CA 1
ATOM 744 C C . TYR A 1 94 ? 4.647 -0.631 -20.949 1.00 95.44 94 TYR A C 1
ATOM 746 O O . TYR A 1 94 ? 4.046 -1.167 -20.015 1.00 95.44 94 TYR A O 1
ATOM 754 N N . TRP A 1 95 ? 4.074 0.276 -21.741 1.00 94.62 95 TRP A N 1
ATOM 755 C CA . TRP A 1 95 ? 2.720 0.800 -21.549 1.00 94.62 95 TRP A CA 1
ATOM 756 C C . TRP A 1 95 ? 2.022 1.063 -22.888 1.00 94.62 95 TRP A C 1
ATOM 758 O O . TRP A 1 95 ? 2.687 1.435 -23.851 1.00 94.62 95 TRP A O 1
ATOM 768 N N . ARG A 1 96 ? 0.687 0.911 -22.929 1.00 92.38 96 ARG A N 1
ATOM 769 C CA . ARG A 1 96 ? -0.152 1.051 -24.140 1.00 92.38 96 ARG A CA 1
ATOM 770 C C . ARG A 1 96 ? 0.404 0.257 -25.320 1.00 92.38 96 ARG A C 1
ATOM 772 O O . ARG A 1 96 ? 0.448 -0.961 -25.214 1.00 92.38 96 ARG A O 1
ATOM 779 N N . GLU A 1 97 ? 0.830 0.905 -26.404 1.00 94.62 97 GLU A N 1
ATOM 780 C CA . GLU A 1 97 ? 1.315 0.216 -27.605 1.00 94.62 97 GLU A CA 1
ATOM 781 C C . GLU A 1 97 ? 2.550 -0.655 -27.312 1.00 94.62 97 GLU A C 1
ATOM 783 O O . GLU A 1 97 ? 2.800 -1.643 -27.997 1.00 94.62 97 GLU A O 1
ATOM 788 N N . ASP A 1 98 ? 3.283 -0.330 -26.243 1.00 95.00 98 ASP A N 1
ATOM 789 C CA . ASP A 1 98 ? 4.521 -0.997 -25.847 1.00 95.00 98 ASP A CA 1
ATOM 790 C C . ASP A 1 98 ? 4.326 -2.031 -24.728 1.00 95.00 98 ASP A C 1
ATOM 792 O O . ASP A 1 98 ? 5.307 -2.556 -24.189 1.00 95.00 98 ASP A O 1
ATOM 796 N N . SER A 1 99 ? 3.076 -2.341 -24.356 1.00 92.81 99 SER A N 1
ATOM 797 C CA . SER A 1 99 ? 2.760 -3.246 -23.240 1.00 92.81 99 SER A CA 1
ATOM 798 C C . SER A 1 99 ? 3.205 -4.684 -23.471 1.00 92.81 99 SER A C 1
ATOM 800 O O . SER A 1 99 ? 3.525 -5.362 -22.499 1.00 92.81 99 SER A O 1
ATOM 802 N N . GLU A 1 100 ? 3.254 -5.142 -24.722 1.00 93.81 100 GLU A N 1
ATOM 803 C CA . GLU A 1 100 ? 3.589 -6.531 -25.077 1.00 93.81 100 GLU A CA 1
ATOM 804 C C . GLU A 1 100 ? 5.079 -6.735 -25.369 1.00 93.81 100 GLU A C 1
ATOM 806 O O . GLU A 1 100 ? 5.542 -7.855 -25.588 1.00 93.81 100 GLU A O 1
ATOM 811 N N . LEU A 1 101 ? 5.874 -5.662 -25.346 1.00 94.62 101 LEU A N 1
ATOM 812 C CA . LEU A 1 101 ? 7.294 -5.774 -25.639 1.00 94.62 101 LEU A CA 1
ATOM 813 C C . LEU A 1 101 ? 8.027 -6.519 -24.522 1.00 94.62 101 LEU A C 1
ATOM 815 O O . LEU A 1 101 ? 7.866 -6.258 -23.324 1.00 94.62 101 LEU A O 1
ATOM 819 N N . VAL A 1 102 ? 8.884 -7.442 -24.952 1.00 93.94 102 VAL A N 1
ATOM 820 C CA . VAL A 1 102 ? 9.751 -8.255 -24.089 1.00 93.94 102 VAL A CA 1
ATOM 821 C C . VAL A 1 102 ? 11.178 -7.707 -24.003 1.00 93.94 102 VAL A C 1
ATOM 823 O O . VAL A 1 102 ? 11.919 -8.062 -23.084 1.00 93.94 102 VAL A O 1
ATOM 826 N N . ASN A 1 103 ? 11.541 -6.788 -24.900 1.00 94.88 103 ASN A N 1
ATOM 827 C CA . ASN A 1 103 ? 12.837 -6.119 -24.962 1.00 94.88 103 ASN A CA 1
ATOM 828 C C . ASN A 1 103 ? 12.650 -4.614 -25.171 1.00 94.88 103 ASN A C 1
ATOM 830 O O . ASN A 1 103 ? 11.696 -4.169 -25.807 1.00 94.88 103 ASN A O 1
ATOM 834 N N . CYS A 1 104 ? 13.586 -3.826 -24.649 1.00 96.12 104 CYS A N 1
ATOM 835 C CA . CYS A 1 104 ? 13.583 -2.381 -24.831 1.00 96.12 104 CYS A CA 1
ATOM 836 C C . CYS A 1 104 ? 13.926 -2.001 -26.280 1.00 96.12 104 CYS A C 1
ATOM 838 O O . CYS A 1 104 ? 14.945 -2.451 -26.797 1.00 96.12 104 CYS A O 1
ATOM 840 N N . LYS A 1 105 ? 13.147 -1.099 -26.893 1.00 96.62 105 LYS A N 1
ATOM 841 C CA . LYS A 1 105 ? 13.393 -0.582 -28.255 1.00 96.62 105 LYS A CA 1
ATOM 842 C C . LYS A 1 105 ? 14.739 0.133 -28.420 1.00 96.62 105 LYS A C 1
ATOM 844 O O . LYS A 1 105 ? 15.293 0.140 -29.508 1.00 96.62 105 LYS A O 1
ATOM 849 N N . PHE A 1 106 ? 15.250 0.738 -27.346 1.00 96.62 106 PHE A N 1
ATOM 850 C CA . PHE A 1 106 ? 16.420 1.622 -27.400 1.00 96.62 106 PHE A CA 1
ATOM 851 C C . PHE A 1 106 ? 17.735 0.927 -27.043 1.00 96.62 106 PHE A C 1
ATOM 853 O O . PHE A 1 106 ? 18.760 1.205 -27.649 1.00 96.62 106 PHE A O 1
ATOM 860 N N . CYS A 1 107 ? 17.726 0.031 -26.051 1.00 96.38 107 CYS A N 1
ATOM 861 C CA . CYS A 1 107 ? 18.945 -0.631 -25.570 1.00 96.38 107 CYS A CA 1
ATOM 862 C C . CYS A 1 107 ? 18.910 -2.158 -25.692 1.00 96.38 107 CYS A C 1
ATOM 864 O O . CYS A 1 107 ? 19.798 -2.825 -25.166 1.00 96.38 107 CYS A O 1
ATOM 866 N N . ALA A 1 108 ? 17.857 -2.719 -26.297 1.00 95.44 108 ALA A N 1
ATOM 867 C CA . ALA A 1 108 ? 17.608 -4.157 -26.442 1.00 95.44 108 ALA A CA 1
ATOM 868 C C . ALA A 1 108 ? 17.562 -4.964 -25.126 1.00 95.44 108 ALA A C 1
ATOM 870 O O . ALA A 1 108 ? 17.363 -6.182 -25.153 1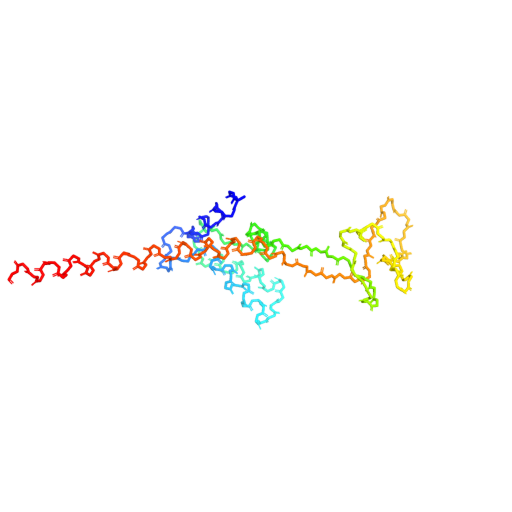.00 95.44 108 ALA A O 1
ATOM 871 N N . HIS A 1 109 ? 17.694 -4.314 -23.963 1.00 94.94 109 HIS A N 1
ATOM 872 C CA . HIS A 1 109 ? 17.714 -4.989 -22.672 1.00 94.94 109 HIS A CA 1
ATOM 873 C C . HIS A 1 109 ? 16.385 -5.727 -22.433 1.00 94.94 109 HIS A C 1
ATOM 875 O O . HIS A 1 109 ? 15.319 -5.138 -22.647 1.00 94.94 109 HIS A O 1
ATOM 881 N N . PRO A 1 110 ? 16.415 -6.985 -21.951 1.00 94.19 110 PRO A N 1
ATOM 882 C CA . PRO A 1 110 ? 15.202 -7.738 -21.660 1.00 94.19 110 PRO A CA 1
ATOM 883 C C . PRO A 1 110 ? 14.381 -7.066 -20.556 1.00 94.19 110 PRO A C 1
ATOM 885 O O . PRO A 1 110 ? 14.925 -6.533 -19.583 1.00 94.19 110 PRO A O 1
ATOM 888 N N . ARG A 1 111 ? 13.058 -7.121 -20.690 1.00 93.69 111 ARG A N 1
ATOM 889 C CA . ARG A 1 111 ? 12.097 -6.633 -19.696 1.00 93.69 111 ARG A CA 1
ATOM 890 C C . ARG A 1 111 ? 12.147 -7.443 -18.407 1.00 93.69 111 ARG A C 1
ATOM 892 O O . ARG A 1 111 ? 12.152 -6.868 -17.320 1.00 93.69 111 ARG A O 1
ATOM 899 N N . PHE A 1 112 ? 12.204 -8.768 -18.528 1.00 93.69 112 PHE A N 1
ATOM 900 C CA . PHE A 1 112 ? 12.097 -9.700 -17.407 1.00 93.69 112 PHE A CA 1
ATOM 901 C C . PHE A 1 112 ? 13.454 -10.265 -16.980 1.00 93.69 112 PHE A C 1
ATOM 903 O O . PHE A 1 112 ? 14.328 -10.537 -17.805 1.00 93.69 112 PHE A O 1
ATOM 910 N N . LYS A 1 113 ? 13.619 -10.467 -15.672 1.00 89.56 113 LYS A N 1
ATOM 911 C CA . LYS A 1 113 ? 14.767 -11.141 -15.067 1.00 89.56 113 LYS A CA 1
ATOM 912 C C . LYS A 1 113 ? 14.749 -12.620 -15.451 1.00 89.56 113 LYS A C 1
ATOM 914 O O . LYS A 1 113 ? 13.714 -13.275 -15.359 1.00 89.56 113 LYS A O 1
ATOM 919 N N . ARG A 1 114 ? 15.912 -13.165 -15.812 1.00 78.81 114 ARG A N 1
ATOM 920 C CA . ARG A 1 114 ? 16.091 -14.617 -15.957 1.00 78.81 114 ARG A CA 1
ATOM 921 C C . ARG A 1 114 ? 16.104 -15.244 -14.561 1.00 78.81 114 ARG A C 1
ATOM 923 O O . ARG A 1 114 ? 16.971 -14.905 -13.757 1.00 78.81 114 ARG A O 1
ATOM 930 N N . SER A 1 115 ? 15.147 -16.116 -14.252 1.00 69.81 115 SER A N 1
ATOM 931 C CA . SER A 1 115 ? 15.183 -16.881 -13.001 1.00 69.81 115 SER A CA 1
ATOM 932 C C . SER A 1 115 ? 16.198 -18.019 -13.121 1.00 69.81 115 SER A C 1
ATOM 934 O O . SER A 1 115 ? 16.244 -18.698 -14.143 1.00 69.81 115 SER A O 1
ATOM 936 N N . LYS A 1 116 ? 17.015 -18.224 -12.080 1.00 58.72 116 LYS A N 1
ATOM 937 C CA . LYS A 1 116 ? 18.016 -19.305 -12.009 1.00 58.72 116 LYS A CA 1
ATOM 938 C C . LYS A 1 116 ? 17.457 -20.624 -11.449 1.00 58.72 116 LYS A C 1
ATOM 940 O O . LYS A 1 116 ? 18.123 -21.644 -11.548 1.00 58.72 116 LYS A O 1
ATOM 945 N N . TYR A 1 117 ? 16.245 -20.610 -10.892 1.00 56.72 117 TYR A N 1
ATOM 946 C CA . TYR A 1 117 ? 15.592 -21.764 -10.267 1.00 56.72 117 TYR A CA 1
ATOM 947 C C . TYR A 1 117 ? 14.270 -22.035 -10.992 1.00 56.72 117 TYR A C 1
ATOM 949 O O . TYR A 1 117 ? 13.243 -21.468 -10.626 1.00 56.72 117 TYR A O 1
ATOM 957 N N . GLN A 1 118 ? 14.278 -22.813 -12.077 1.00 54.66 118 GLN A N 1
ATOM 958 C CA . GLN A 1 118 ? 13.056 -23.110 -12.841 1.00 54.66 118 GLN A CA 1
ATOM 959 C C . GLN A 1 118 ? 13.023 -24.571 -13.301 1.00 54.66 118 GLN A C 1
ATOM 961 O O . GLN A 1 118 ? 13.330 -24.880 -14.447 1.00 54.66 118 GLN A O 1
ATOM 966 N N . GLN A 1 119 ? 12.627 -25.465 -12.391 1.00 50.62 119 GLN A N 1
ATOM 967 C CA . GLN A 1 119 ? 12.137 -26.814 -12.717 1.00 50.62 119 GLN A CA 1
ATOM 968 C C . GLN A 1 119 ? 10.610 -26.959 -12.542 1.00 50.62 119 GLN A C 1
ATOM 970 O O . GLN A 1 119 ? 10.069 -28.018 -12.838 1.00 50.62 119 GLN A O 1
ATOM 975 N N . SER A 1 120 ? 9.877 -25.924 -12.111 1.00 48.81 120 SER A N 1
ATOM 976 C CA . SER A 1 120 ? 8.423 -26.001 -11.896 1.00 48.81 120 SER A CA 1
ATOM 977 C C . SER A 1 120 ? 7.619 -25.141 -12.885 1.00 48.81 120 SER A C 1
ATOM 979 O O . SER A 1 120 ? 8.062 -24.097 -13.360 1.00 48.81 120 SER A O 1
ATOM 981 N N . LYS A 1 121 ? 6.429 -25.650 -13.225 1.00 50.09 121 LYS A N 1
ATOM 982 C CA . LYS A 1 121 ? 5.589 -25.393 -14.411 1.00 50.09 121 LYS A CA 1
ATOM 983 C C . LYS A 1 121 ? 4.999 -23.983 -14.613 1.00 50.09 121 LYS A C 1
ATOM 985 O O . LYS A 1 121 ? 4.199 -23.820 -15.527 1.00 50.09 121 LYS A O 1
ATOM 990 N N . GLU A 1 122 ? 5.395 -22.953 -13.867 1.00 53.69 122 GLU A N 1
ATOM 991 C CA . GLU A 1 122 ? 4.813 -21.607 -14.011 1.00 53.69 122 GLU A CA 1
ATOM 992 C C . GLU A 1 122 ? 5.888 -20.517 -14.125 1.00 53.69 122 GLU A C 1
ATOM 994 O O . GLU A 1 122 ? 6.579 -20.157 -13.170 1.00 53.69 122 GLU A O 1
ATOM 999 N N . LYS A 1 123 ? 6.041 -19.972 -15.338 1.00 59.19 123 LYS A N 1
ATOM 1000 C CA . LYS A 1 123 ? 6.962 -18.868 -15.640 1.00 59.19 123 LYS A CA 1
ATOM 1001 C C . LYS A 1 123 ? 6.436 -17.568 -15.023 1.00 59.19 123 LYS A C 1
ATOM 1003 O O . LYS A 1 123 ? 5.690 -16.831 -15.661 1.00 59.19 123 LYS A O 1
ATOM 1008 N N . THR A 1 124 ? 6.843 -17.241 -13.800 1.00 64.44 124 THR A N 1
ATOM 1009 C CA . THR A 1 124 ? 6.599 -15.900 -13.248 1.00 64.44 124 THR A CA 1
ATOM 1010 C C . THR A 1 124 ? 7.562 -14.895 -13.891 1.00 64.44 124 THR A C 1
ATOM 1012 O O . THR A 1 124 ? 8.752 -14.833 -13.584 1.00 64.44 124 THR A O 1
ATOM 1015 N N . ASN A 1 125 ? 7.054 -14.102 -14.836 1.00 79.25 125 ASN A N 1
ATOM 1016 C CA . ASN A 1 125 ? 7.815 -13.050 -15.508 1.00 79.25 125 ASN A CA 1
ATOM 1017 C C . ASN A 1 125 ? 8.005 -11.845 -14.569 1.00 79.25 125 ASN A C 1
ATOM 1019 O O . ASN A 1 125 ? 7.113 -11.015 -14.389 1.00 79.25 125 ASN A O 1
ATOM 1023 N N . ILE A 1 126 ? 9.179 -11.740 -13.944 1.00 87.25 126 ILE A N 1
ATOM 1024 C CA . ILE A 1 126 ? 9.506 -10.653 -13.009 1.00 87.25 126 ILE A CA 1
ATOM 1025 C C . ILE A 1 126 ? 10.268 -9.553 -13.750 1.00 87.25 126 ILE A C 1
ATOM 1027 O O . ILE A 1 126 ? 11.404 -9.766 -14.162 1.00 87.25 126 ILE A O 1
ATOM 1031 N N . SER A 1 127 ? 9.681 -8.361 -13.895 1.00 90.69 127 SER A N 1
ATOM 1032 C CA . SER A 1 127 ? 10.361 -7.213 -14.519 1.00 90.69 127 SER A CA 1
ATOM 1033 C C . SER A 1 127 ? 11.599 -6.751 -13.734 1.00 90.69 127 SER A C 1
ATOM 1035 O O . SER A 1 127 ? 11.660 -6.868 -12.504 1.00 90.69 127 SER A O 1
ATOM 1037 N N . TYR A 1 128 ? 12.591 -6.193 -14.434 1.00 92.56 128 TYR A N 1
ATOM 1038 C CA . TYR A 1 128 ? 13.764 -5.574 -13.810 1.00 92.56 128 TYR A CA 1
ATOM 1039 C C . TYR A 1 128 ? 13.418 -4.344 -12.970 1.00 92.56 128 TYR A C 1
ATOM 1041 O O . TYR A 1 128 ? 13.962 -4.201 -11.873 1.00 92.56 128 TYR A O 1
ATOM 1049 N N . LYS A 1 129 ? 12.540 -3.469 -13.472 1.00 93.81 129 LYS A N 1
ATOM 1050 C CA . LYS A 1 129 ? 12.153 -2.211 -12.823 1.00 93.81 129 LYS A CA 1
ATOM 1051 C C . LYS A 1 129 ? 10.658 -1.964 -13.014 1.00 93.81 129 LYS A C 1
ATOM 1053 O O . LYS A 1 129 ? 10.085 -2.357 -14.028 1.00 93.81 129 LYS A O 1
ATOM 1058 N N . LYS A 1 130 ? 10.030 -1.332 -12.023 1.00 94.25 130 LYS A N 1
ATOM 1059 C CA . LYS A 1 130 ? 8.607 -0.976 -12.036 1.00 94.25 130 LYS A CA 1
ATOM 1060 C C . LYS A 1 130 ? 8.429 0.476 -11.612 1.00 94.25 130 LYS A C 1
ATOM 1062 O O . LYS A 1 130 ? 9.148 0.944 -10.730 1.00 94.25 130 LYS A O 1
ATOM 1067 N N . MET A 1 131 ? 7.458 1.146 -12.211 1.00 93.69 131 MET A N 1
ATOM 1068 C CA . MET A 1 131 ? 6.935 2.443 -11.806 1.00 93.69 131 MET A CA 1
ATOM 1069 C C . MET A 1 131 ? 5.481 2.274 -11.372 1.00 93.69 131 MET A C 1
ATOM 1071 O O . MET A 1 131 ? 4.743 1.453 -11.914 1.00 93.69 131 MET A O 1
ATOM 1075 N N . TYR A 1 132 ? 5.070 3.059 -10.385 1.00 91.56 132 TYR A N 1
ATOM 1076 C CA . TYR A 1 132 ? 3.697 3.098 -9.902 1.00 91.56 132 TYR A CA 1
ATOM 1077 C C . TYR A 1 132 ? 3.038 4.361 -10.448 1.00 91.56 132 TYR A C 1
ATOM 1079 O O . TYR A 1 132 ? 3.419 5.469 -10.077 1.00 91.56 132 TYR A O 1
ATOM 1087 N N . TYR A 1 133 ? 2.084 4.198 -11.358 1.00 89.56 133 TYR A N 1
ATOM 1088 C CA . TYR A 1 133 ? 1.284 5.289 -11.891 1.00 89.56 133 TYR A CA 1
ATOM 1089 C C . TYR A 1 133 ? 0.008 5.454 -11.074 1.00 89.56 133 TYR A C 1
ATOM 1091 O O . TYR A 1 133 ? -0.656 4.490 -10.692 1.00 89.56 133 TYR A O 1
ATOM 1099 N N . PHE A 1 134 ? -0.324 6.710 -10.810 1.00 87.31 134 PHE A N 1
ATOM 1100 C CA . PHE A 1 134 ? -1.483 7.130 -10.047 1.00 87.31 134 PHE A CA 1
ATOM 1101 C C . PHE A 1 134 ? -2.448 7.807 -11.039 1.00 87.31 134 PHE A C 1
ATOM 1103 O O . PHE A 1 134 ? -2.315 9.011 -11.257 1.00 87.31 134 PHE A O 1
ATOM 1110 N N . PRO A 1 135 ? -3.422 7.082 -11.639 1.00 85.19 135 PRO A N 1
ATOM 1111 C CA . PRO A 1 135 ? -4.370 7.656 -12.594 1.00 85.19 135 PRO A CA 1
ATOM 1112 C C . PRO A 1 135 ? -5.032 8.933 -12.082 1.00 85.19 135 PRO A C 1
ATOM 1114 O O . PRO A 1 135 ? -5.627 8.950 -10.997 1.00 85.19 135 PRO A O 1
ATOM 1117 N N . LEU A 1 136 ? -4.921 10.002 -12.869 1.00 86.56 136 LEU A N 1
ATOM 1118 C CA . LEU A 1 136 ? -5.413 11.328 -12.493 1.00 86.56 136 LEU A CA 1
ATOM 1119 C C . LEU A 1 136 ? -6.940 11.392 -12.525 1.00 86.56 136 LEU A C 1
ATOM 1121 O O . LEU A 1 136 ? -7.548 11.893 -11.585 1.00 86.56 136 LEU A O 1
ATOM 1125 N N . THR A 1 137 ? -7.571 10.825 -13.554 1.00 83.38 137 THR A N 1
ATOM 1126 C CA . THR A 1 137 ? -9.029 10.866 -13.747 1.00 83.38 137 THR A CA 1
ATOM 1127 C C . THR A 1 137 ? -9.831 10.404 -12.521 1.00 83.38 137 THR A C 1
ATOM 1129 O O . THR A 1 137 ? -10.633 11.201 -12.026 1.00 83.38 137 THR A O 1
ATOM 1132 N N . PRO A 1 138 ? -9.619 9.195 -11.953 1.00 80.75 138 PRO A N 1
ATOM 1133 C CA . PRO A 1 138 ? -10.372 8.766 -10.770 1.00 80.75 138 PRO A CA 1
ATOM 1134 C C . PRO A 1 138 ? -10.059 9.611 -9.526 1.00 80.75 138 PRO A C 1
ATOM 1136 O O . PRO A 1 138 ? -10.927 9.805 -8.676 1.00 80.75 138 PRO A O 1
ATOM 1139 N N . ARG A 1 139 ? -8.842 10.162 -9.418 1.00 81.62 139 ARG A N 1
ATOM 1140 C CA . ARG A 1 139 ? -8.452 11.036 -8.300 1.00 81.62 139 ARG A CA 1
ATOM 1141 C C . ARG A 1 139 ? -9.138 12.395 -8.370 1.00 81.62 139 ARG A C 1
ATOM 1143 O O . ARG A 1 139 ? -9.641 12.867 -7.357 1.00 81.62 139 ARG A O 1
ATOM 1150 N N . LEU A 1 140 ? -9.214 12.994 -9.555 1.00 83.06 140 LEU A N 1
ATOM 1151 C CA . LEU A 1 140 ? -9.901 14.268 -9.768 1.00 83.06 140 LEU A CA 1
ATOM 1152 C C . LEU A 1 140 ? -11.413 14.137 -9.570 1.00 83.06 140 LEU A C 1
ATOM 1154 O O . LEU A 1 140 ? -12.018 14.998 -8.934 1.00 83.06 140 LEU A O 1
ATOM 1158 N N . GLN A 1 141 ? -12.023 13.048 -10.049 1.00 80.12 141 GLN A N 1
ATOM 1159 C CA . GLN A 1 141 ? -13.435 12.752 -9.773 1.00 80.12 141 GLN A CA 1
ATOM 1160 C C . GLN A 1 141 ? -13.705 12.678 -8.267 1.00 80.12 141 GLN A C 1
ATOM 1162 O O . GLN A 1 141 ? -14.661 13.279 -7.781 1.00 80.12 141 GLN A O 1
ATOM 1167 N N . ARG A 1 142 ? -12.824 12.006 -7.518 1.00 74.25 142 ARG A N 1
ATOM 1168 C CA . ARG A 1 142 ? -12.913 11.931 -6.058 1.00 74.25 142 ARG A CA 1
ATOM 1169 C C . ARG A 1 142 ? -12.737 13.291 -5.389 1.00 74.25 142 ARG A C 1
ATOM 1171 O O . ARG A 1 142 ? -13.519 13.617 -4.504 1.00 74.25 142 ARG A O 1
ATOM 1178 N N . LEU A 1 143 ? -11.753 14.084 -5.814 1.00 78.69 143 LEU A N 1
ATOM 1179 C CA . LEU A 1 143 ? -11.531 15.423 -5.267 1.00 78.69 143 LEU A CA 1
ATOM 1180 C C . LEU A 1 143 ? -12.791 16.285 -5.411 1.00 78.69 143 LEU A C 1
ATOM 1182 O O . LEU A 1 143 ? -13.229 16.891 -4.437 1.00 78.69 143 LEU A O 1
ATOM 1186 N N . LYS A 1 144 ? -13.427 16.272 -6.590 1.00 77.69 144 LYS A N 1
ATOM 1187 C CA . LYS A 1 144 ? -14.688 16.996 -6.809 1.00 77.69 144 LYS A CA 1
ATOM 1188 C C . LYS A 1 144 ? -15.811 16.518 -5.882 1.00 77.69 144 LYS A C 1
ATOM 1190 O O . LYS A 1 144 ? -16.518 17.350 -5.324 1.00 77.69 144 LYS A O 1
ATOM 1195 N N . GLN A 1 145 ? -15.948 15.206 -5.682 1.00 69.88 145 GLN A N 1
ATOM 1196 C CA . GLN A 1 145 ? -16.963 14.628 -4.790 1.00 69.88 145 GLN A CA 1
ATOM 1197 C C . GLN A 1 145 ? -16.731 14.998 -3.317 1.00 69.88 145 GLN A C 1
ATOM 1199 O O . GLN A 1 145 ? -17.676 15.363 -2.618 1.00 69.88 145 GLN A O 1
ATOM 1204 N N . MET A 1 146 ? -15.481 14.961 -2.847 1.00 65.19 146 MET A N 1
ATOM 1205 C CA . MET A 1 146 ? -15.135 15.351 -1.474 1.00 65.19 146 MET A CA 1
ATOM 1206 C C . MET A 1 146 ? -15.435 16.831 -1.226 1.00 65.19 146 MET A C 1
ATOM 1208 O O . MET A 1 146 ? -16.066 17.162 -0.229 1.00 65.19 146 MET A O 1
ATOM 1212 N N . VAL A 1 147 ? -15.071 17.713 -2.163 1.00 64.12 147 VAL A N 1
ATOM 1213 C CA . VAL A 1 147 ? -15.371 19.149 -2.055 1.00 64.12 147 VAL A CA 1
ATOM 1214 C C . VAL A 1 147 ? -16.883 19.394 -2.005 1.00 64.12 147 VAL A C 1
ATOM 1216 O O . VAL A 1 147 ? -17.342 20.162 -1.167 1.00 64.12 147 VAL A O 1
ATOM 1219 N N . SER A 1 148 ? -17.685 18.689 -2.812 1.00 57.41 148 SER A N 1
ATOM 1220 C CA . SER A 1 148 ? -19.149 18.837 -2.774 1.00 57.41 148 SER A CA 1
ATOM 1221 C C . SER A 1 148 ? -19.811 18.356 -1.475 1.00 57.41 148 SER A C 1
ATOM 1223 O O . SER A 1 148 ? -20.877 18.854 -1.133 1.00 57.41 148 SER A O 1
ATOM 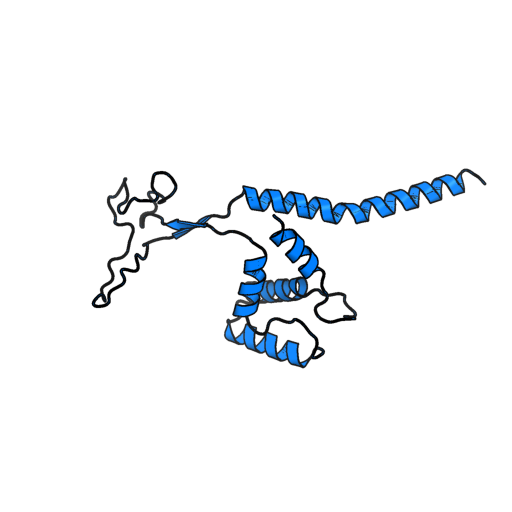1225 N N . CYS A 1 149 ? -19.196 17.424 -0.739 1.00 49.25 149 CYS A N 1
ATOM 1226 C CA . CYS A 1 149 ? -19.757 16.865 0.497 1.00 49.25 149 CYS A CA 1
ATOM 1227 C C . CYS A 1 149 ? -19.465 17.725 1.743 1.00 49.25 149 CYS A C 1
ATOM 1229 O O . CYS A 1 149 ? -20.158 17.596 2.745 1.00 49.25 149 CYS A O 1
ATOM 1231 N N . VAL A 1 150 ? -18.466 18.616 1.677 1.00 49.94 150 VAL A N 1
ATOM 1232 C CA . VAL A 1 150 ? -18.063 19.516 2.779 1.00 49.94 150 VAL A CA 1
ATOM 1233 C C . VAL A 1 150 ? -18.811 20.859 2.734 1.00 49.94 150 VAL A C 1
ATOM 1235 O O . VAL A 1 150 ? -19.026 21.500 3.759 1.00 49.94 150 VAL A O 1
ATOM 1238 N N . ILE A 1 151 ? -19.282 21.271 1.554 1.00 48.03 151 ILE A N 1
ATOM 1239 C CA . ILE A 1 151 ? -20.010 22.536 1.354 1.00 48.03 151 ILE A CA 1
ATOM 1240 C C . ILE A 1 151 ? -21.426 22.600 1.995 1.00 48.03 151 ILE A C 1
ATOM 1242 O O . ILE A 1 151 ? -21.860 23.712 2.303 1.00 48.03 151 ILE A O 1
ATOM 1246 N N . PRO A 1 152 ? -22.170 21.509 2.298 1.00 49.47 152 PRO A N 1
ATOM 1247 C CA . PRO A 1 152 ? -23.487 21.643 2.933 1.00 4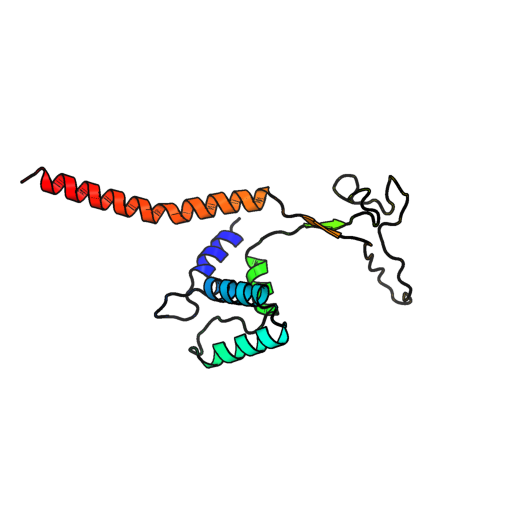9.47 152 PRO A CA 1
ATOM 1248 C C . PRO A 1 152 ? -23.442 22.286 4.329 1.00 49.47 152 PRO A C 1
ATOM 1250 O O . PRO A 1 152 ? -24.413 22.923 4.735 1.00 49.47 152 PRO A O 1
ATOM 1253 N N . GLN A 1 153 ? -22.330 22.164 5.066 1.00 44.38 153 GLN A N 1
ATOM 1254 C CA . GLN A 1 153 ? -22.225 22.715 6.424 1.00 44.38 153 GLN A CA 1
ATOM 1255 C C . GLN A 1 153 ? -22.006 24.236 6.448 1.00 44.38 153 GLN A C 1
ATOM 1257 O O . GLN A 1 153 ? -22.454 24.897 7.383 1.00 44.38 153 GLN A O 1
ATOM 1262 N N . THR A 1 154 ? -21.392 24.827 5.418 1.00 45.34 154 THR A N 1
ATOM 1263 C CA . THR A 1 154 ? -21.199 26.288 5.352 1.00 45.34 154 THR A CA 1
ATOM 1264 C C . THR A 1 154 ? -22.447 27.028 4.866 1.00 45.34 154 THR A C 1
ATOM 1266 O O . THR A 1 154 ? -22.654 28.184 5.235 1.00 45.34 154 THR A O 1
ATOM 1269 N N . LEU A 1 155 ? -23.330 26.364 4.112 1.00 49.16 155 LEU A N 1
ATOM 1270 C CA . LEU A 1 155 ? -24.599 26.949 3.660 1.00 49.16 155 LEU A CA 1
ATOM 1271 C C . LEU A 1 155 ? -25.675 27.003 4.760 1.00 49.16 155 LEU A C 1
ATOM 1273 O O . LEU A 1 155 ? -26.518 27.898 4.729 1.00 49.16 155 LEU A O 1
ATOM 1277 N N . LEU A 1 156 ? -25.619 26.127 5.773 1.00 49.25 156 LEU A N 1
ATOM 1278 C CA . LEU A 1 156 ? -26.551 26.169 6.912 1.00 49.25 156 LEU A CA 1
ATOM 1279 C C . LEU A 1 156 ? -26.346 27.407 7.806 1.00 49.25 156 LEU A C 1
ATOM 1281 O O . LEU A 1 156 ? -27.323 27.977 8.296 1.00 49.25 156 LEU A O 1
ATOM 1285 N N . LEU A 1 157 ? -25.108 27.891 7.949 1.00 47.78 157 LEU A N 1
ATOM 1286 C CA . LEU A 1 157 ? -24.809 29.130 8.684 1.00 47.78 157 LEU A CA 1
ATOM 1287 C C . LEU A 1 157 ? -25.312 30.386 7.947 1.00 47.78 157 LEU A C 1
ATOM 1289 O O . LEU A 1 157 ? -25.769 31.335 8.587 1.00 47.78 157 LEU A O 1
ATOM 1293 N N . GLY A 1 158 ? -25.323 30.371 6.609 1.00 50.88 158 GLY A N 1
ATOM 1294 C CA . GLY A 1 158 ? -25.863 31.465 5.790 1.00 50.88 158 GLY A CA 1
ATOM 1295 C C . GLY A 1 158 ? -27.382 31.634 5.918 1.00 50.88 158 GLY A C 1
ATOM 1296 O O . GLY A 1 158 ? -27.884 32.761 5.938 1.00 50.88 158 GLY A O 1
ATOM 1297 N N . SER A 1 159 ? -28.120 30.532 6.084 1.00 48.09 159 SER A N 1
ATOM 1298 C CA . SER A 1 159 ? -29.574 30.552 6.320 1.00 48.09 159 SER A CA 1
ATOM 1299 C C . SER A 1 159 ? -29.986 30.970 7.740 1.00 48.09 159 SER A C 1
ATOM 1301 O O . SER A 1 159 ? -31.119 31.404 7.944 1.00 48.09 159 SER A O 1
ATOM 1303 N N . ILE A 1 160 ? -29.091 30.859 8.729 1.00 54.00 160 ILE A N 1
ATOM 1304 C CA . ILE A 1 160 ? -29.351 31.299 10.112 1.00 54.00 160 ILE A CA 1
ATOM 1305 C C . ILE A 1 160 ? -29.149 32.817 10.236 1.00 54.00 160 ILE A C 1
ATOM 1307 O O . ILE A 1 160 ? -29.983 33.502 10.829 1.00 54.00 160 ILE A O 1
ATOM 1311 N N . LEU A 1 161 ? -28.103 33.365 9.607 1.00 52.38 161 LEU A N 1
ATOM 1312 C CA . LEU A 1 161 ? -27.820 34.807 9.613 1.00 52.38 161 LEU A CA 1
ATOM 1313 C C . LEU A 1 161 ? -28.885 35.629 8.870 1.00 52.38 161 LEU A C 1
ATOM 1315 O O . LEU A 1 161 ? -29.272 36.698 9.337 1.00 52.38 161 LEU A O 1
ATOM 1319 N N . THR A 1 162 ? -29.426 35.119 7.761 1.00 53.47 162 THR A N 1
ATOM 1320 C CA . THR A 1 162 ? -30.490 35.813 7.006 1.00 53.47 162 THR A CA 1
ATOM 1321 C C . THR A 1 162 ? -31.816 35.873 7.767 1.00 53.47 162 THR A C 1
ATOM 1323 O O . THR A 1 162 ? -32.471 36.915 7.758 1.00 53.47 162 THR A O 1
ATOM 1326 N N . LYS A 1 163 ? -32.181 34.819 8.511 1.00 53.97 163 LYS A N 1
ATOM 1327 C CA . LYS A 1 163 ? -33.371 34.838 9.382 1.00 53.97 163 LYS A CA 1
ATOM 1328 C C . LYS A 1 163 ? -33.217 35.798 10.564 1.00 53.97 163 LYS A C 1
ATOM 1330 O O . LYS A 1 163 ? -34.179 36.468 10.925 1.00 53.97 163 LYS A O 1
ATOM 1335 N N . HIS A 1 164 ? -32.019 35.914 11.137 1.00 48.88 164 HIS A N 1
ATOM 1336 C CA . HIS A 1 164 ? -31.765 36.832 12.252 1.00 48.88 164 HIS A CA 1
ATOM 1337 C C . HIS A 1 164 ? -31.799 38.312 11.825 1.00 48.88 164 HIS A C 1
ATOM 1339 O O . HIS A 1 164 ? -32.290 39.154 12.575 1.00 48.88 164 HIS A O 1
ATOM 1345 N N . ILE A 1 165 ? -31.343 38.628 10.606 1.00 52.31 165 ILE A N 1
ATOM 1346 C CA . ILE A 1 165 ? -31.387 39.990 10.041 1.00 52.31 165 ILE A CA 1
ATOM 1347 C C . ILE A 1 165 ? -32.825 40.417 9.701 1.00 52.31 165 ILE A C 1
ATOM 1349 O O . ILE A 1 165 ? -33.195 41.557 9.970 1.00 52.31 165 ILE A O 1
ATOM 1353 N N . GLN A 1 166 ? -33.670 39.515 9.187 1.00 50.84 166 GLN A N 1
ATOM 1354 C CA . GLN A 1 166 ? -35.087 39.827 8.938 1.00 50.84 166 GLN A CA 1
ATOM 1355 C C . GLN A 1 166 ? -35.886 40.103 10.222 1.00 50.84 166 GLN A C 1
ATOM 1357 O O . GLN A 1 166 ? -36.773 40.951 10.205 1.00 50.84 166 GLN A O 1
ATOM 1362 N N . VAL A 1 167 ? -35.561 39.449 11.343 1.00 53.16 167 VAL A N 1
ATOM 1363 C CA . VAL A 1 167 ? -36.235 39.686 12.637 1.00 53.16 167 VAL A CA 1
ATOM 1364 C C . VAL A 1 167 ? -35.807 41.012 13.284 1.00 53.16 167 VAL A C 1
ATOM 1366 O O . VAL A 1 167 ? -36.615 41.646 13.958 1.00 53.16 167 VAL A O 1
ATOM 1369 N N . LEU A 1 168 ? -34.570 41.465 13.057 1.00 47.91 168 LEU A N 1
ATOM 1370 C CA . LEU A 1 168 ? -34.068 42.755 13.554 1.00 47.91 168 LEU A CA 1
ATOM 1371 C C . LEU A 1 168 ? -34.585 43.968 12.763 1.00 47.91 168 LEU A C 1
ATOM 1373 O O . LEU A 1 168 ? -34.569 45.071 13.289 1.00 47.91 168 LEU A O 1
ATOM 1377 N N . HIS A 1 169 ? -35.066 43.773 11.532 1.00 46.91 169 HIS A N 1
ATOM 1378 C CA . HIS A 1 169 ? -35.651 44.838 10.705 1.00 46.91 169 HIS A CA 1
ATOM 1379 C C . HIS A 1 169 ? -37.177 45.000 10.860 1.00 46.91 169 HIS A C 1
ATOM 1381 O O . HIS A 1 169 ? -37.757 45.882 10.231 1.00 46.91 169 HIS A O 1
ATOM 1387 N N . LEU A 1 170 ? -37.829 44.156 11.670 1.00 48.19 170 LEU A N 1
ATOM 1388 C CA . LEU A 1 170 ? -39.284 44.142 11.901 1.00 48.19 170 LEU A CA 1
ATOM 1389 C C . LEU A 1 170 ? -39.672 44.457 13.363 1.00 48.19 170 LEU A C 1
ATOM 1391 O O . LEU A 1 170 ? -40.779 44.127 13.792 1.00 48.19 170 LEU A O 1
ATOM 1395 N N . LYS A 1 171 ? -38.781 45.097 14.127 1.00 48.16 171 LYS A N 1
ATOM 1396 C CA . LYS A 1 171 ? -39.068 45.694 15.440 1.00 48.16 171 LYS A CA 1
ATOM 1397 C C . LYS A 1 171 ? -38.652 47.154 15.468 1.00 48.16 171 LYS A C 1
ATOM 1399 O O . LYS A 1 171 ? -37.605 47.461 14.860 1.00 48.16 171 LYS A O 1
#

Sequence (171 aa):
MQNLYNMLKASEQEIWPGNPHGHSQLSVVARLLNLKAEHHFSEKLYDELCQFISELIPSDNIMPDSFYSTKKLMRGLGLPVEKIDCCKNGCMIYWREDSELVNCKFCAHPRFKRSKYQQSKEKTNISYKKMYYFPLTPRLQRLKQMVSCVIPQTLLLGSILTKHIQVLHLK

Organism: Nicotiana sylvestris (NCBI:txid4096)

Secondary structure (DSSP, 8-state):
-HHHHHHHHHHTSBSSTT-TT--BHHHHHHHHHHHHHHTT--HHHHHHHHHHHHHHS-TT----SSHHHHHHHHHHT----EEEEE-TTSS-EE-GGGTT-SB-TTT--BSBPPPS---SS-----BSEEEEE--HHHHHHHHHHHHHHHTHHHHHHHHHHHHHHHHHT--

Foldseek 3Di:
DVLLVVLVVQQQDAQAPPDVVSHGQVNVLVVLVVCCVVVVDDQVVSLVVQVVVCVVDDVRGPHDNGPVSSVVSVVSNDQDKDKWQADLVRPDICDDVNVPDQADPPPRHGQFDDDPDDPDDDDPGHGNDIDIDGDPVVVVVVVVVVVVVVVVVVVVVVVVVVVVVVVVVPD

Radius of gyration: 24.74 Å; chains: 1; bounding box: 58×72×54 Å

pLDDT: mean 78.81, std 16.74, range [42.53, 96.62]